Protein AF-A0A6L3JR40-F1 (afdb_monomer_lite)

pLDDT: mean 95.67, std 4.42, range [73.81, 98.56]

Secondary structu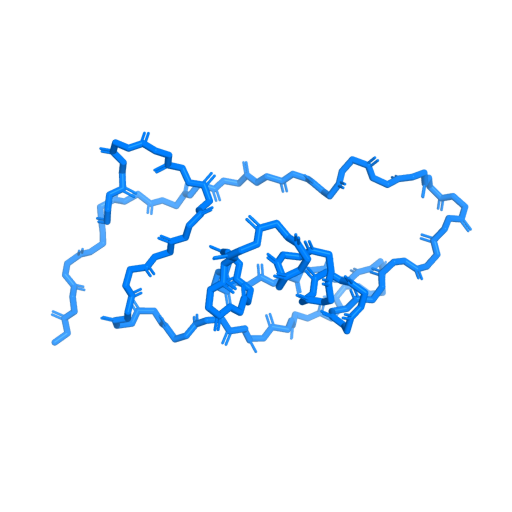re (DSSP, 8-state):
---------------TT----HHHHHHHHHHTT-SS-SSSEEE-TTS-EEE-S-TTS--SSSTT--

Radius of gyration: 12.25 Å; chains: 1; bounding box: 30×21×36 Å

Structure (mmCIF, N/CA/C/O backbone):
data_AF-A0A6L3JR40-F1
#
_entry.id   AF-A0A6L3JR40-F1
#
loop_
_atom_site.group_PDB
_atom_site.id
_atom_site.type_symbol
_atom_site.label_atom_id
_atom_site.label_alt_id
_atom_site.label_comp_id
_atom_site.label_asym_id
_atom_site.label_entity_id
_atom_site.label_seq_id
_atom_site.pdbx_PDB_ins_code
_atom_site.Cartn_x
_atom_site.Cartn_y
_atom_site.Cartn_z
_atom_site.occupancy
_atom_site.B_iso_or_equiv
_atom_site.auth_seq_id
_atom_site.auth_comp_id
_atom_site.auth_asym_id
_atom_site.auth_atom_id
_atom_site.pdbx_PDB_model_num
ATOM 1 N N . MET A 1 1 ? -6.690 2.667 21.153 1.00 73.81 1 MET A N 1
ATOM 2 C CA . MET A 1 1 ? -6.407 1.730 20.043 1.00 73.81 1 MET A CA 1
ATOM 3 C C . MET A 1 1 ? -7.724 1.384 19.371 1.00 73.81 1 MET A C 1
ATOM 5 O O . MET A 1 1 ? -8.686 1.126 20.085 1.00 73.81 1 MET A O 1
ATOM 9 N N . ARG A 1 2 ? -7.801 1.455 18.040 1.00 87.44 2 ARG A N 1
ATOM 10 C CA . ARG A 1 2 ? -9.019 1.123 17.290 1.00 87.44 2 ARG A CA 1
ATOM 11 C C . ARG A 1 2 ? -9.231 -0.392 17.300 1.00 87.44 2 ARG A C 1
ATOM 13 O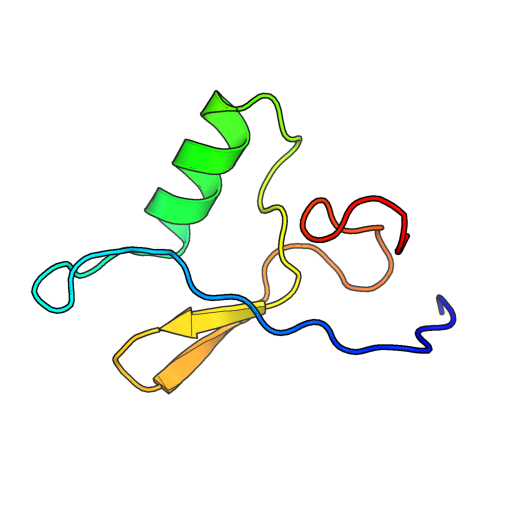 O . ARG A 1 2 ? -8.258 -1.128 17.157 1.00 87.44 2 ARG A O 1
ATOM 20 N N . LYS A 1 3 ? -10.470 -0.857 17.471 1.00 91.50 3 LYS A N 1
ATOM 21 C CA . LYS A 1 3 ? -10.798 -2.279 17.302 1.00 91.50 3 LYS A CA 1
ATOM 22 C C . LYS A 1 3 ? -10.753 -2.616 15.809 1.00 91.50 3 LYS A C 1
ATOM 24 O O . LYS A 1 3 ? -11.345 -1.894 15.012 1.00 91.50 3 LYS A O 1
ATOM 29 N N . ILE A 1 4 ? -10.026 -3.669 15.448 1.00 93.75 4 ILE A N 1
ATOM 30 C CA . ILE A 1 4 ? -9.887 -4.149 14.071 1.00 93.75 4 ILE A CA 1
ATOM 31 C C . ILE A 1 4 ? -10.327 -5.608 14.070 1.00 93.75 4 ILE A C 1
ATOM 33 O O . ILE A 1 4 ? -9.682 -6.442 14.698 1.00 93.75 4 ILE A O 1
ATOM 37 N N . ASP A 1 5 ? -11.434 -5.895 13.391 1.00 94.50 5 ASP A N 1
ATOM 38 C CA . ASP A 1 5 ? -12.022 -7.238 13.347 1.00 94.50 5 ASP A CA 1
ATOM 39 C C . ASP A 1 5 ? -11.611 -8.021 12.086 1.00 94.50 5 ASP A C 1
ATOM 41 O O . ASP A 1 5 ? -11.727 -9.243 12.051 1.00 94.50 5 ASP A O 1
ATOM 45 N N . LEU A 1 6 ? -11.128 -7.330 11.043 1.00 95.38 6 LEU A N 1
ATOM 46 C CA . LEU A 1 6 ? -10.831 -7.910 9.730 1.00 95.38 6 LEU A CA 1
ATOM 47 C C . LEU A 1 6 ? -9.521 -7.376 9.147 1.00 95.38 6 LEU A C 1
ATOM 49 O O . LEU A 1 6 ? -9.184 -6.201 9.299 1.00 95.38 6 LEU A O 1
ATOM 53 N N . ILE A 1 7 ? -8.837 -8.234 8.390 1.00 96.19 7 ILE A N 1
ATOM 54 C CA . ILE A 1 7 ? -7.742 -7.861 7.491 1.00 96.19 7 ILE A CA 1
ATOM 55 C C . ILE A 1 7 ? -8.236 -8.077 6.063 1.00 96.19 7 ILE A C 1
ATOM 57 O O . ILE A 1 7 ? -8.611 -9.189 5.695 1.00 96.19 7 ILE A O 1
ATOM 61 N N . VAL A 1 8 ? -8.234 -7.017 5.256 1.00 97.25 8 VAL A N 1
ATOM 62 C CA . VAL A 1 8 ? -8.673 -7.074 3.857 1.00 97.25 8 VAL A CA 1
ATOM 63 C C . VAL A 1 8 ? -7.452 -7.031 2.944 1.00 97.25 8 VAL A C 1
ATOM 65 O O . VAL A 1 8 ? -6.681 -6.071 2.978 1.00 97.25 8 VAL A O 1
ATOM 68 N N . LEU A 1 9 ? -7.273 -8.072 2.128 1.00 97.56 9 LEU A N 1
ATOM 69 C CA . LEU A 1 9 ? -6.176 -8.176 1.167 1.00 97.56 9 LEU A CA 1
ATOM 70 C C . LEU A 1 9 ? -6.625 -7.704 -0.222 1.00 97.56 9 LEU A C 1
ATOM 72 O O . LEU A 1 9 ? -7.672 -8.112 -0.719 1.00 97.56 9 LEU A O 1
ATOM 76 N N . HIS A 1 10 ? -5.803 -6.870 -0.862 1.00 97.81 10 HIS A N 1
ATOM 77 C CA . HIS A 1 10 ? -6.008 -6.367 -2.222 1.00 97.81 10 HIS A CA 1
ATOM 78 C C . HIS A 1 10 ? -4.730 -6.520 -3.054 1.00 97.81 10 HIS A C 1
ATOM 80 O O . HIS A 1 10 ? -3.642 -6.724 -2.516 1.00 97.81 10 HIS A O 1
ATOM 86 N N . CYS A 1 11 ? -4.855 -6.357 -4.372 1.00 96.38 11 CYS A N 1
ATOM 87 C CA . CYS A 1 11 ? -3.720 -6.180 -5.273 1.00 96.38 11 CYS A CA 1
ATOM 88 C C . CYS A 1 11 ? -3.780 -4.799 -5.939 1.00 96.38 11 CYS A C 1
ATOM 90 O O . CYS A 1 11 ? -4.846 -4.197 -6.061 1.00 96.38 11 CYS A O 1
ATOM 92 N N . SER A 1 12 ? -2.632 -4.297 -6.392 1.00 96.38 12 SER A N 1
ATOM 93 C CA . SER A 1 12 ? -2.519 -3.001 -7.075 1.00 96.38 12 SER A CA 1
ATOM 94 C C . SER A 1 12 ? -3.072 -3.003 -8.505 1.00 96.38 12 SER A C 1
ATOM 96 O O . SER A 1 12 ? -3.105 -1.949 -9.130 1.00 96.38 12 SER A O 1
ATOM 98 N N . ALA A 1 13 ? -3.458 -4.169 -9.043 1.00 97.06 13 ALA A N 1
ATOM 99 C CA . ALA A 1 13 ? -3.834 -4.356 -10.449 1.00 97.06 13 ALA A CA 1
ATOM 100 C C . ALA A 1 13 ? -2.780 -3.820 -11.445 1.00 97.06 13 ALA A C 1
ATOM 102 O O . ALA A 1 13 ? -3.091 -3.390 -12.554 1.00 97.06 13 ALA A O 1
ATOM 103 N N . THR A 1 14 ? -1.506 -3.845 -11.049 1.00 96.69 14 THR A N 1
ATOM 104 C CA . THR A 1 14 ? -0.381 -3.416 -11.885 1.00 96.69 14 THR A CA 1
ATOM 105 C C . THR A 1 14 ? 0.215 -4.600 -12.626 1.00 96.69 14 THR A C 1
ATOM 107 O O . THR A 1 14 ? 0.312 -5.697 -12.078 1.00 96.69 14 THR A O 1
ATOM 110 N N . ARG A 1 15 ? 0.676 -4.369 -13.857 1.00 96.75 15 ARG A N 1
ATOM 111 C CA . ARG A 1 15 ? 1.368 -5.391 -14.648 1.00 96.75 15 ARG A CA 1
ATOM 112 C C . ARG A 1 15 ? 2.598 -5.936 -13.917 1.00 96.75 15 ARG A C 1
ATOM 114 O O . ARG A 1 15 ? 3.283 -5.200 -13.209 1.00 96.75 15 ARG A O 1
ATOM 121 N N . ALA A 1 16 ? 2.906 -7.212 -14.145 1.00 93.88 16 ALA A N 1
ATOM 122 C CA . ALA A 1 16 ? 4.029 -7.888 -13.498 1.00 93.88 16 ALA A CA 1
ATOM 123 C C . ALA A 1 16 ? 5.399 -7.302 -13.884 1.00 93.88 16 ALA A C 1
ATOM 125 O O . ALA A 1 16 ? 6.331 -7.372 -13.090 1.00 93.88 16 ALA A O 1
ATOM 126 N N . ASP A 1 17 ? 5.532 -6.700 -15.063 1.00 94.75 17 ASP A N 1
ATOM 127 C CA . ASP A 1 17 ? 6.752 -6.037 -15.546 1.00 94.75 17 ASP A CA 1
ATOM 128 C C . ASP A 1 17 ? 6.945 -4.620 -14.974 1.00 94.75 17 ASP A C 1
ATOM 130 O O . ASP A 1 17 ? 8.012 -4.028 -15.127 1.00 94.75 17 ASP A O 1
ATOM 134 N N . ARG A 1 18 ? 5.950 -4.075 -14.263 1.00 95.38 18 ARG A N 1
ATOM 135 C CA . ARG A 1 18 ? 5.993 -2.715 -13.726 1.00 95.38 18 ARG A CA 1
ATOM 136 C C . ARG A 1 18 ? 6.422 -2.695 -12.261 1.00 95.38 18 ARG A C 1
ATOM 138 O O . ARG A 1 18 ? 5.778 -3.284 -11.393 1.00 95.38 18 ARG A O 1
ATOM 145 N N . CYS A 1 19 ? 7.467 -1.928 -11.957 1.00 95.75 19 CYS A N 1
ATOM 146 C CA . CYS A 1 19 ? 7.822 -1.597 -10.579 1.00 95.75 19 CYS A CA 1
ATOM 147 C C . CYS A 1 19 ? 6.946 -0.439 -10.074 1.00 95.75 19 CYS A C 1
ATOM 149 O O . CYS A 1 19 ? 7.312 0.721 -10.198 1.00 95.75 19 CYS A O 1
ATOM 151 N N . TYR A 1 20 ? 5.763 -0.749 -9.538 1.00 97.75 20 TYR A N 1
ATOM 152 C CA . TYR A 1 20 ? 4.813 0.262 -9.054 1.00 97.75 20 TYR A CA 1
ATOM 153 C C . TYR A 1 20 ? 5.031 0.591 -7.577 1.00 97.75 20 TYR A C 1
ATOM 155 O O . TYR A 1 20 ? 4.692 -0.232 -6.731 1.00 97.75 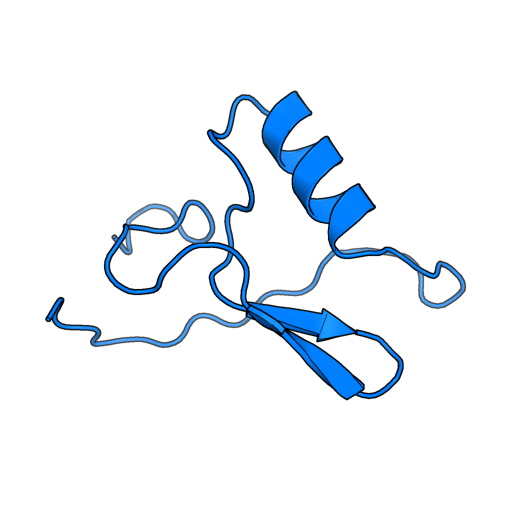20 TYR A O 1
ATOM 163 N N . THR A 1 21 ? 5.633 1.733 -7.258 1.00 97.69 21 THR A N 1
ATOM 164 C CA . THR A 1 21 ? 6.100 2.110 -5.912 1.00 97.69 21 THR A CA 1
ATOM 165 C C . THR A 1 21 ? 4.995 2.547 -4.953 1.00 97.69 21 THR A C 1
ATOM 167 O O . THR A 1 21 ? 3.864 2.814 -5.348 1.00 97.69 21 THR A O 1
ATOM 170 N N . GLU A 1 22 ? 5.323 2.623 -3.661 1.00 97.69 22 GLU A N 1
ATOM 171 C CA . GLU A 1 22 ? 4.473 3.270 -2.660 1.00 97.69 22 GLU A CA 1
ATOM 172 C C . GLU A 1 22 ? 4.195 4.740 -3.008 1.00 97.69 22 GLU A C 1
ATOM 174 O O . GLU A 1 22 ? 3.093 5.227 -2.764 1.00 97.69 22 GLU A O 1
ATOM 179 N N . TYR A 1 23 ? 5.161 5.424 -3.630 1.00 98.00 23 TYR A N 1
ATOM 180 C CA . TYR A 1 23 ? 5.007 6.797 -4.099 1.00 98.00 23 TYR A CA 1
ATOM 181 C C . TYR A 1 23 ? 3.992 6.882 -5.244 1.00 98.00 23 TYR A C 1
ATOM 183 O O . TYR A 1 23 ? 3.103 7.735 -5.210 1.00 98.00 23 TYR A O 1
ATOM 191 N N . ASP A 1 24 ? 4.068 5.964 -6.213 1.00 98.19 24 ASP A N 1
ATOM 192 C CA . ASP A 1 24 ? 3.099 5.885 -7.311 1.00 98.19 24 ASP A CA 1
ATOM 193 C C . ASP A 1 24 ? 1.685 5.612 -6.774 1.00 98.19 24 ASP A C 1
ATOM 195 O O . ASP A 1 24 ? 0.734 6.309 -7.125 1.00 98.19 24 ASP A O 1
ATOM 199 N N . LEU A 1 25 ? 1.562 4.659 -5.841 1.00 98.31 25 LEU A N 1
ATOM 200 C CA . LEU A 1 25 ? 0.304 4.314 -5.174 1.00 98.31 25 LEU A CA 1
ATOM 201 C C . LEU A 1 25 ? -0.312 5.497 -4.426 1.00 98.31 25 LEU A C 1
ATOM 203 O O . LEU A 1 25 ? -1.524 5.715 -4.493 1.00 98.31 25 LEU A O 1
ATOM 207 N N . ILE A 1 26 ? 0.498 6.252 -3.680 1.00 98.38 26 ILE A N 1
ATOM 208 C CA . ILE A 1 26 ? 0.031 7.450 -2.975 1.00 98.38 26 ILE A CA 1
ATOM 209 C C . ILE A 1 26 ? -0.405 8.507 -3.987 1.00 98.38 26 ILE A C 1
ATOM 211 O O . ILE A 1 26 ? -1.486 9.072 -3.838 1.00 98.38 26 ILE A O 1
ATOM 215 N N . THR A 1 27 ? 0.394 8.736 -5.028 1.00 98.56 27 THR A N 1
ATOM 216 C CA . THR A 1 27 ? 0.103 9.719 -6.077 1.00 98.56 27 THR A CA 1
ATOM 217 C C . THR A 1 27 ? -1.226 9.421 -6.767 1.00 98.56 27 THR A C 1
ATOM 219 O O . THR A 1 27 ? -2.061 10.315 -6.906 1.00 98.56 27 THR A O 1
ATOM 222 N N . ASP A 1 28 ? -1.477 8.167 -7.141 1.00 98.31 28 ASP A N 1
ATOM 223 C CA . ASP A 1 28 ? -2.727 7.777 -7.794 1.00 98.31 28 ASP A CA 1
ATOM 224 C C . ASP A 1 28 ? -3.934 7.880 -6.851 1.00 98.31 28 ASP A C 1
ATOM 226 O O . ASP A 1 28 ? -5.009 8.312 -7.267 1.00 98.31 28 ASP A O 1
ATOM 230 N N . HIS A 1 29 ? -3.780 7.559 -5.562 1.00 98.44 29 HIS A N 1
ATOM 231 C CA . HIS A 1 29 ? -4.847 7.783 -4.584 1.00 98.44 29 HIS A CA 1
ATOM 232 C C . HIS A 1 29 ? -5.150 9.267 -4.359 1.00 98.44 29 HIS A C 1
ATOM 234 O O . HIS A 1 29 ? -6.323 9.641 -4.313 1.00 98.44 29 HIS A O 1
ATOM 240 N N . LEU A 1 30 ? -4.125 10.119 -4.269 1.00 98.38 30 LEU A N 1
ATOM 241 C CA . LEU A 1 30 ? -4.305 11.569 -4.166 1.00 98.38 30 LEU A CA 1
ATOM 242 C C . LEU A 1 30 ? -5.046 12.116 -5.396 1.00 98.38 30 LEU A C 1
ATOM 244 O O . LEU A 1 30 ? -5.996 12.879 -5.251 1.00 98.38 30 LEU A O 1
ATOM 248 N N . ARG A 1 31 ? -4.694 11.654 -6.606 1.00 98.50 31 ARG A N 1
ATOM 249 C CA . ARG A 1 31 ? -5.397 12.010 -7.857 1.00 98.50 31 ARG A CA 1
ATOM 250 C C . ARG A 1 31 ? -6.863 11.573 -7.878 1.00 98.50 31 ARG A C 1
ATOM 252 O O . ARG A 1 31 ? -7.677 12.213 -8.532 1.00 98.50 31 ARG A O 1
ATOM 259 N N . ARG A 1 32 ? -7.214 10.512 -7.147 1.00 97.31 32 ARG A N 1
ATOM 260 C CA . ARG A 1 32 ? -8.600 10.048 -6.952 1.00 97.31 32 ARG A CA 1
ATOM 261 C C . ARG A 1 32 ? -9.353 10.820 -5.860 1.00 97.31 32 ARG A C 1
ATOM 263 O O . ARG A 1 32 ? -10.491 10.469 -5.558 1.00 97.31 32 ARG A O 1
ATOM 270 N N . GLY A 1 33 ? -8.737 11.840 -5.260 1.00 97.88 33 GLY A N 1
ATOM 271 C CA . GLY A 1 33 ? -9.332 12.663 -4.206 1.00 97.88 33 GLY A CA 1
ATOM 272 C C . GLY A 1 33 ? -9.217 12.067 -2.802 1.00 97.88 33 GLY A C 1
ATOM 273 O O . GLY A 1 33 ? -9.907 12.515 -1.889 1.00 97.88 33 GLY A O 1
ATOM 274 N N . PHE A 1 34 ? -8.376 11.048 -2.597 1.00 97.38 34 PHE A N 1
ATOM 275 C CA . PHE A 1 34 ? -8.126 10.529 -1.252 1.00 97.38 34 PHE A CA 1
ATOM 276 C C . PHE A 1 34 ? -7.155 11.453 -0.513 1.00 97.38 34 PHE A C 1
ATOM 278 O O . PHE A 1 34 ? -6.346 12.140 -1.122 1.00 97.38 34 PHE A O 1
ATOM 285 N N . SER A 1 35 ? -7.161 11.417 0.820 1.00 95.88 35 SER A N 1
ATOM 286 C CA . SER A 1 35 ? -6.231 12.197 1.655 1.00 95.88 35 SER A CA 1
ATOM 287 C C . SER A 1 35 ? -4.812 11.610 1.756 1.00 95.88 35 SER A C 1
ATOM 289 O O . SER A 1 35 ? -4.016 12.040 2.584 1.00 95.88 35 SER A O 1
ATOM 291 N N . GLY A 1 36 ? -4.502 10.586 0.961 1.00 96.44 36 GLY A N 1
ATOM 292 C CA . GLY A 1 36 ? -3.244 9.842 0.978 1.00 96.44 36 GLY A CA 1
ATOM 293 C C . GLY A 1 36 ? -3.469 8.397 0.542 1.00 96.44 36 GLY A C 1
ATOM 294 O O . GLY A 1 36 ? -4.477 8.090 -0.094 1.00 96.44 36 GLY A O 1
ATOM 295 N N . ALA A 1 37 ? -2.573 7.487 0.933 1.00 97.88 37 ALA A N 1
ATOM 296 C CA . ALA A 1 37 ? -2.766 6.062 0.676 1.00 97.88 37 ALA A CA 1
ATOM 297 C C . ALA A 1 37 ? -4.106 5.563 1.242 1.00 97.88 37 ALA A C 1
ATOM 299 O O . ALA A 1 37 ? -4.446 5.836 2.398 1.00 97.88 37 ALA A O 1
ATOM 300 N N . GLY A 1 38 ? -4.846 4.806 0.430 1.00 97.75 38 GLY A N 1
ATOM 301 C CA . GLY A 1 38 ? -6.063 4.130 0.869 1.00 97.75 38 GLY A CA 1
ATOM 302 C C . GLY A 1 38 ? -5.800 2.916 1.763 1.00 97.75 38 GLY A C 1
ATOM 303 O O . GLY A 1 38 ? -6.688 2.550 2.524 1.00 97.75 38 GLY A O 1
ATOM 304 N N . TYR A 1 39 ? -4.599 2.329 1.711 1.00 98.25 39 TYR A N 1
ATOM 305 C CA . TYR A 1 39 ? -4.206 1.118 2.443 1.00 98.25 39 TYR A CA 1
ATOM 306 C C . TYR A 1 39 ? -3.315 1.427 3.656 1.00 98.25 39 TYR A C 1
ATOM 308 O O . TYR A 1 39 ? -2.613 2.441 3.680 1.00 98.25 39 TYR A O 1
ATOM 316 N N . HIS A 1 40 ? -3.300 0.514 4.631 1.00 98.00 40 HIS A N 1
ATOM 317 C CA . HIS A 1 40 ? -2.409 0.577 5.798 1.00 98.00 40 HIS A CA 1
ATOM 318 C C . HIS A 1 40 ? -0.998 0.073 5.500 1.00 98.00 40 HIS A C 1
ATOM 320 O O . HIS A 1 40 ? -0.017 0.677 5.930 1.00 98.00 40 HIS A O 1
ATOM 326 N N . TYR A 1 41 ? -0.899 -0.997 4.713 1.00 98.50 41 TYR A N 1
ATOM 327 C CA . TYR A 1 41 ? 0.361 -1.623 4.338 1.00 98.50 41 TYR A CA 1
ATOM 328 C C . TYR A 1 41 ? 0.417 -1.848 2.832 1.00 98.50 41 TYR A C 1
ATOM 330 O O . TYR A 1 41 ? -0.612 -2.062 2.189 1.00 98.50 41 TYR A O 1
ATOM 338 N N . TYR A 1 42 ? 1.626 -1.821 2.280 1.00 98.44 42 TYR A N 1
ATOM 339 C CA . TYR A 1 42 ? 1.884 -2.179 0.891 1.00 98.44 42 TYR A CA 1
ATOM 340 C C . TYR A 1 42 ? 3.122 -3.065 0.793 1.00 98.44 42 TYR A C 1
ATOM 342 O O . TYR A 1 42 ? 4.194 -2.692 1.266 1.00 98.44 42 TYR A O 1
ATOM 350 N N . ILE A 1 43 ? 2.960 -4.244 0.192 1.00 98.19 43 ILE A N 1
ATOM 351 C CA . ILE A 1 43 ? 4.036 -5.219 -0.000 1.00 98.19 43 ILE A CA 1
ATOM 352 C C . ILE A 1 43 ? 4.595 -5.023 -1.407 1.00 98.19 43 ILE A C 1
ATOM 354 O O . ILE A 1 43 ? 3.872 -5.112 -2.401 1.00 98.19 43 ILE A O 1
ATOM 358 N N . ARG A 1 44 ? 5.885 -4.708 -1.489 1.00 97.06 44 ARG A N 1
ATOM 359 C CA . ARG A 1 44 ? 6.605 -4.496 -2.746 1.00 97.06 44 ARG A CA 1
ATOM 360 C C . ARG A 1 44 ? 7.024 -5.843 -3.346 1.00 97.06 44 ARG A C 1
ATOM 362 O O . ARG A 1 44 ? 7.034 -6.868 -2.671 1.00 97.06 44 ARG A O 1
ATOM 369 N N . LYS A 1 45 ? 7.406 -5.846 -4.628 1.00 94.31 45 LYS A N 1
ATOM 370 C CA . LYS A 1 45 ? 7.838 -7.070 -5.334 1.00 94.31 45 LYS A CA 1
ATOM 371 C C . LYS A 1 45 ? 9.094 -7.713 -4.739 1.00 94.31 45 LYS A C 1
ATOM 373 O O . LYS A 1 45 ? 9.291 -8.906 -4.920 1.00 94.31 45 LYS A O 1
ATOM 378 N N . ASP A 1 46 ? 9.924 -6.928 -4.060 1.00 94.88 46 ASP A N 1
ATOM 379 C CA . ASP A 1 46 ? 11.110 -7.398 -3.336 1.00 94.88 46 ASP A CA 1
ATOM 380 C C . ASP A 1 46 ? 10.778 -7.959 -1.938 1.00 94.88 46 ASP A C 1
ATOM 382 O O . ASP A 1 46 ? 11.679 -8.329 -1.193 1.00 94.88 46 ASP A O 1
ATOM 386 N N . GLY A 1 47 ? 9.494 -8.013 -1.569 1.00 96.44 47 GLY A N 1
ATOM 387 C CA . GLY A 1 47 ? 9.028 -8.471 -0.263 1.00 96.44 47 GLY A CA 1
ATOM 388 C C . GLY A 1 47 ? 9.065 -7.403 0.832 1.00 96.44 47 GLY A C 1
ATOM 389 O O . GLY A 1 47 ? 8.571 -7.656 1.929 1.00 96.44 47 GLY A O 1
ATOM 390 N N . SER A 1 48 ? 9.593 -6.201 0.566 1.00 97.44 48 SER A N 1
ATOM 391 C CA . SER A 1 48 ? 9.602 -5.129 1.563 1.00 97.44 48 SER A CA 1
ATOM 392 C C . SER A 1 48 ? 8.184 -4.647 1.880 1.00 97.44 48 SER A C 1
ATOM 394 O O . SER A 1 48 ? 7.337 -4.479 0.997 1.00 97.44 48 SER A O 1
ATOM 396 N N . ILE A 1 49 ? 7.922 -4.411 3.167 1.00 98.31 49 ILE A N 1
ATOM 397 C CA . ILE A 1 49 ? 6.634 -3.924 3.666 1.00 98.31 49 ILE A CA 1
ATOM 398 C C . ILE A 1 49 ? 6.745 -2.425 3.918 1.00 98.31 49 ILE A C 1
ATOM 400 O O . ILE A 1 49 ? 7.622 -1.962 4.647 1.00 98.31 49 ILE A O 1
ATOM 404 N N . LYS A 1 50 ? 5.832 -1.658 3.329 1.00 98.31 50 LYS A N 1
ATOM 405 C CA . LYS A 1 50 ? 5.717 -0.215 3.529 1.00 98.31 50 LYS A CA 1
ATOM 406 C C . LYS A 1 50 ? 4.520 0.075 4.419 1.00 98.31 50 LYS A C 1
ATOM 408 O O . LYS A 1 50 ? 3.393 -0.268 4.065 1.00 98.31 50 LYS A O 1
ATOM 413 N N . SER A 1 51 ? 4.770 0.719 5.554 1.00 98.06 51 SER A N 1
ATOM 414 C CA . SER A 1 51 ? 3.726 1.284 6.409 1.00 98.06 51 SER A CA 1
ATOM 415 C C . SER A 1 51 ? 3.250 2.598 5.799 1.00 98.06 51 SER A C 1
ATOM 417 O O . SER A 1 51 ? 4.046 3.517 5.619 1.00 98.06 51 SER A O 1
ATOM 419 N N . LEU A 1 52 ? 1.970 2.668 5.440 1.00 97.75 52 LEU A N 1
ATOM 420 C CA . LEU A 1 52 ? 1.375 3.808 4.748 1.00 97.75 52 LEU A CA 1
ATOM 421 C C . LEU A 1 52 ? 0.430 4.566 5.683 1.00 97.75 52 LEU A C 1
ATOM 423 O O . LEU A 1 52 ? 0.879 5.343 6.524 1.00 97.75 52 LEU A O 1
ATOM 427 N N . ARG A 1 53 ? -0.887 4.366 5.556 1.00 96.94 53 ARG A N 1
ATOM 428 C CA . ARG A 1 53 ? -1.854 5.024 6.431 1.00 96.94 53 ARG A CA 1
ATOM 429 C C . ARG A 1 53 ? -1.785 4.416 7.841 1.00 96.94 53 ARG A C 1
ATOM 431 O O . ARG A 1 53 ? -1.919 3.197 7.960 1.00 96.94 53 ARG A O 1
ATOM 438 N N . PRO A 1 54 ? -1.666 5.230 8.904 1.00 95.94 54 PRO A N 1
ATOM 439 C CA . PRO A 1 54 ? -1.692 4.736 10.279 1.00 95.94 54 PRO A CA 1
ATOM 440 C C . PRO A 1 54 ? -2.935 3.879 10.571 1.00 95.94 54 PRO A C 1
ATOM 442 O O . PRO A 1 54 ? -4.031 4.214 10.122 1.00 95.94 54 PRO A O 1
ATOM 445 N N . VAL A 1 55 ? -2.766 2.763 11.288 1.00 94.81 55 VAL A N 1
ATOM 446 C CA . VAL A 1 55 ? -3.837 1.777 11.573 1.00 94.81 55 VAL A CA 1
ATOM 447 C C . VAL A 1 55 ? -4.919 2.298 12.527 1.00 94.81 55 VAL A C 1
ATOM 449 O O . VAL A 1 55 ? -6.028 1.767 12.585 1.00 94.81 55 VAL A O 1
ATOM 452 N N . ASP A 1 56 ? -4.606 3.353 13.276 1.00 93.44 56 ASP A N 1
ATOM 453 C CA . ASP A 1 56 ? -5.529 4.089 14.137 1.00 93.44 56 ASP A CA 1
ATOM 454 C C . ASP A 1 56 ? -6.454 5.031 13.349 1.00 93.44 56 ASP A C 1
ATOM 456 O O . ASP A 1 56 ? -7.499 5.428 13.864 1.00 93.44 56 ASP A O 1
ATOM 460 N N . LYS A 1 57 ? -6.119 5.346 12.091 1.00 93.38 57 LYS A N 1
ATOM 461 C CA . LYS A 1 57 ? -6.980 6.094 11.167 1.00 93.38 57 LYS A CA 1
ATOM 462 C C . LYS A 1 57 ? -7.738 5.124 10.269 1.00 93.38 57 LYS A C 1
ATOM 464 O O . LYS A 1 57 ? -7.200 4.099 9.885 1.00 93.38 57 LYS A O 1
ATOM 469 N N . SER A 1 58 ? -8.971 5.446 9.881 1.00 93.62 58 SER A N 1
ATOM 470 C CA . SER A 1 58 ? -9.699 4.587 8.937 1.00 93.62 58 SER A CA 1
ATOM 471 C C . SER A 1 58 ? -9.088 4.639 7.529 1.00 93.62 58 SER A C 1
ATOM 473 O O . SER A 1 58 ? -8.648 5.701 7.062 1.00 93.62 58 SER A O 1
ATOM 475 N N . GLY A 1 59 ? -9.040 3.480 6.871 1.00 95.25 59 GLY A N 1
ATOM 476 C CA . GLY A 1 59 ? -8.600 3.304 5.490 1.00 95.25 59 GLY A CA 1
ATOM 477 C C . GLY A 1 59 ? -9.595 3.829 4.450 1.00 95.25 59 GLY A C 1
ATOM 478 O O . GLY A 1 59 ? -10.690 4.281 4.761 1.00 95.25 59 GLY A O 1
ATOM 479 N N . ALA A 1 60 ? -9.202 3.756 3.180 1.00 96.94 60 ALA A N 1
ATOM 480 C CA . ALA A 1 60 ? -10.065 4.028 2.025 1.00 96.94 60 ALA A CA 1
ATOM 481 C C . ALA A 1 60 ? -9.971 2.887 0.993 1.00 96.94 60 ALA A C 1
ATOM 483 O O . ALA A 1 60 ? -9.938 3.121 -0.214 1.00 96.94 60 ALA A O 1
ATOM 484 N N . HIS A 1 61 ? -9.859 1.647 1.483 1.00 96.25 61 HIS A N 1
ATOM 485 C CA . HIS A 1 61 ? -9.604 0.457 0.666 1.00 96.25 61 HIS A CA 1
ATOM 486 C C . HIS A 1 61 ? -10.823 -0.465 0.499 1.00 96.25 61 HIS A C 1
ATOM 488 O O . HIS A 1 61 ? -10.956 -1.098 -0.542 1.00 96.25 61 HIS A O 1
ATOM 494 N N . ALA A 1 62 ? -11.740 -0.509 1.474 1.00 96.69 62 ALA A N 1
ATOM 495 C CA . ALA A 1 62 ? -12.921 -1.373 1.441 1.00 96.69 62 ALA A CA 1
ATOM 496 C C . ALA A 1 62 ? -14.161 -0.626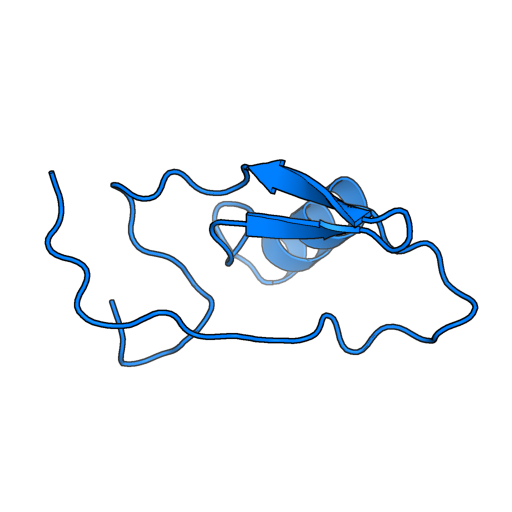 1.960 1.00 96.69 62 ALA A C 1
ATOM 498 O O . ALA A 1 62 ? -14.352 -0.447 3.160 1.00 96.69 62 ALA A O 1
ATOM 499 N N . ARG A 1 63 ? -15.023 -0.160 1.049 1.00 94.12 63 ARG A N 1
ATOM 500 C CA . ARG A 1 63 ? -16.255 0.559 1.416 1.00 94.12 63 ARG A CA 1
ATOM 501 C C . ARG A 1 63 ? -17.162 -0.337 2.269 1.00 94.12 63 ARG A C 1
ATOM 503 O O . ARG A 1 63 ? -17.402 -1.480 1.904 1.00 94.12 63 ARG A O 1
ATOM 510 N N . GLY A 1 64 ? -17.687 0.206 3.368 1.00 93.19 64 GLY A N 1
ATOM 511 C CA . GLY A 1 64 ? -18.524 -0.531 4.327 1.00 93.19 64 GLY A CA 1
ATOM 512 C C . GLY A 1 64 ? -17.74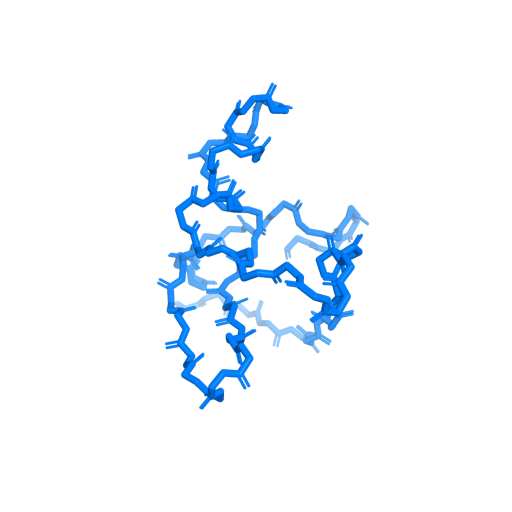0 -1.216 5.451 1.00 93.19 64 GLY A C 1
ATOM 513 O O . GLY A 1 64 ? -18.349 -1.672 6.411 1.00 93.19 64 GLY A O 1
ATOM 514 N N . TYR A 1 65 ? -16.406 -1.220 5.372 1.00 88.38 65 TYR A N 1
ATOM 515 C CA . TYR A 1 65 ? -15.510 -1.781 6.380 1.00 88.38 65 TYR A CA 1
ATOM 516 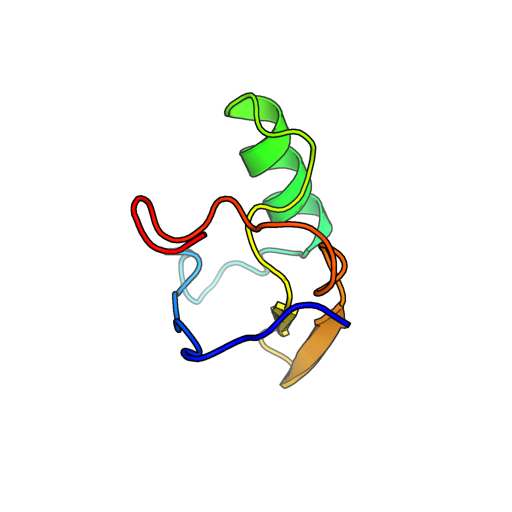C C . TYR A 1 65 ? -14.574 -0.669 6.856 1.00 88.38 65 TYR A C 1
ATOM 518 O O . TYR A 1 65 ? -13.534 -0.414 6.248 1.00 88.38 65 TYR A O 1
ATOM 526 N N . ILE A 1 66 ? -15.014 0.061 7.887 1.00 74.31 66 ILE A N 1
ATOM 527 C CA . ILE A 1 66 ? -14.346 1.275 8.378 1.00 74.31 66 ILE A CA 1
ATOM 528 C C . ILE A 1 66 ? -13.321 0.909 9.412 1.00 74.31 66 ILE A C 1
ATOM 530 O O . ILE A 1 66 ? -13.651 0.204 10.388 1.00 74.31 66 ILE A O 1
#

Foldseek 3Di:
DDDAPDDDDDDPPDDPPDQQDLVNQQVVCVVVVHPGHQDQWDQGPVRDIDGTDDPVDHGNPDPPRD

Organism: NCBI:txid246787

Sequence (66 aa):
MRKIDLIVLHCSATRADRCYTEYDLITDHLRRGFSGAGYHYYIRKDGSIKSLRPVDKSGAHARGYI

InterPro domains:
  IPR002502 N-acetylmuramoyl-L-alanine amidase domain [PF01510] (2-63)
  IPR002502 N-acetylmuramoyl-L-alanine amidase domain [cd06583] (3-66)
  IPR036505 N-acetylmuramoyl-L-alanine amidase/PGRP domain superfamily [G3DSA:3.40.80.10] (1-65)
  IPR036505 N-acetylmuramoyl-L-alanine amidase/PGRP domain superfamily [SSF55846] (2-65)